Protein AF-A0A350X7J7-F1 (afdb_monomer)

Sequence (171 aa):
MPFSSSYYALLGLHPSASALDIRRAYRELSKQYHPDTTELPRAIATPKFQQLNEAYATLSNPERRLAYDTKIGYSRISVIQAPPHFNHPSQKGYTSSSAYLDPTDRPLSAGEIFALFILVLTFVGCLLLAVAVGLTRGDVGFEPLATNSASLQQQVYTKKNEKVSNFEFNR

Structure (mmCIF, N/CA/C/O backbone):
data_AF-A0A350X7J7-F1
#
_entry.id   AF-A0A350X7J7-F1
#
loop_
_atom_site.group_PDB
_atom_site.id
_atom_site.type_symbol
_atom_site.label_atom_id
_atom_site.label_alt_id
_atom_site.label_comp_id
_atom_site.label_asym_id
_atom_site.label_entity_id
_atom_site.label_seq_id
_atom_site.pdbx_PDB_ins_code
_atom_site.Cartn_x
_atom_site.Cartn_y
_atom_site.Cartn_z
_atom_site.occupancy
_atom_site.B_iso_or_equiv
_atom_site.auth_seq_id
_atom_site.auth_comp_id
_atom_site.auth_asym_id
_atom_site.auth_atom_id
_atom_site.pdbx_PDB_model_num
ATOM 1 N N . MET A 1 1 ? 1.488 -7.558 -27.319 1.00 46.38 1 MET A N 1
ATOM 2 C CA . MET A 1 1 ? 2.668 -7.370 -26.441 1.00 46.38 1 MET A CA 1
ATOM 3 C C . MET A 1 1 ? 2.452 -8.193 -25.177 1.00 46.38 1 MET A C 1
ATOM 5 O O . MET A 1 1 ? 1.350 -8.110 -24.640 1.00 46.38 1 MET A O 1
ATOM 9 N N . PRO A 1 2 ? 3.404 -9.037 -24.738 1.00 48.03 2 PRO A N 1
ATOM 10 C CA . PRO A 1 2 ? 3.140 -10.035 -23.708 1.00 48.03 2 PRO A CA 1
ATOM 11 C C . PRO A 1 2 ? 3.265 -9.403 -22.317 1.00 48.03 2 PRO A C 1
ATOM 13 O O . PRO A 1 2 ? 4.269 -9.547 -21.634 1.00 48.03 2 PRO A O 1
ATOM 16 N N . PHE A 1 3 ? 2.224 -8.691 -21.887 1.00 53.97 3 PHE A N 1
ATOM 17 C CA . PHE A 1 3 ? 2.078 -8.266 -20.489 1.00 53.97 3 PHE A CA 1
ATOM 18 C C . PHE A 1 3 ? 1.538 -9.381 -19.593 1.00 53.97 3 PHE A C 1
ATOM 20 O O . PHE A 1 3 ? 1.462 -9.187 -18.385 1.00 53.97 3 PHE A O 1
ATOM 27 N N . SER A 1 4 ? 1.191 -10.538 -20.165 1.00 55.94 4 SER A N 1
ATOM 28 C CA . SER A 1 4 ? 0.465 -11.644 -19.527 1.00 55.94 4 SER A CA 1
ATOM 29 C C . SER A 1 4 ? 1.101 -12.195 -18.248 1.00 55.94 4 SER A C 1
ATOM 31 O O . SER A 1 4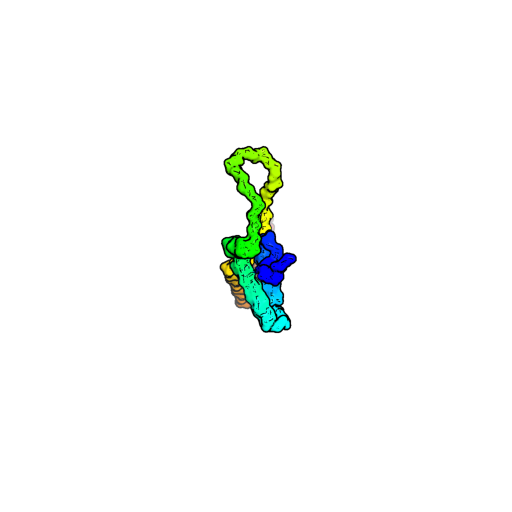 ? 0.415 -12.888 -17.507 1.00 55.94 4 SER A O 1
ATOM 33 N N . SER A 1 5 ? 2.366 -11.867 -17.959 1.00 65.38 5 SER A N 1
ATOM 34 C CA . SER A 1 5 ? 3.071 -12.309 -16.750 1.00 65.38 5 SER A CA 1
ATOM 35 C C . SER A 1 5 ? 3.722 -11.176 -15.939 1.00 65.38 5 SER A C 1
ATOM 37 O O . SER A 1 5 ? 4.580 -11.446 -15.103 1.00 65.38 5 SER A O 1
ATOM 39 N N . SER A 1 6 ? 3.360 -9.908 -16.177 1.00 83.12 6 SER A N 1
ATOM 40 C CA . SER A 1 6 ? 3.890 -8.780 -15.391 1.00 83.12 6 SER A CA 1
ATOM 41 C C . SER A 1 6 ? 3.075 -8.530 -14.115 1.00 83.12 6 SER A C 1
ATOM 43 O O . SER A 1 6 ? 1.856 -8.706 -14.109 1.00 83.12 6 SER A O 1
ATOM 45 N N . TYR A 1 7 ? 3.718 -8.021 -13.057 1.00 88.50 7 TYR A N 1
ATOM 46 C CA . TYR A 1 7 ? 3.028 -7.582 -11.833 1.00 88.50 7 TYR A CA 1
ATOM 47 C C . TYR A 1 7 ? 1.940 -6.532 -12.095 1.00 88.50 7 TYR A C 1
ATOM 49 O O . TYR A 1 7 ? 0.900 -6.541 -11.441 1.00 88.50 7 TYR A O 1
ATOM 57 N N . TYR A 1 8 ? 2.136 -5.677 -13.100 1.00 87.44 8 TYR A N 1
ATOM 58 C CA . TYR A 1 8 ? 1.129 -4.714 -13.539 1.00 87.44 8 TYR A CA 1
ATOM 59 C C . TYR A 1 8 ? -0.117 -5.401 -14.100 1.00 87.44 8 TYR A C 1
ATOM 61 O O . TYR A 1 8 ? -1.229 -5.052 -13.717 1.00 87.44 8 TYR A O 1
ATOM 69 N N . ALA A 1 9 ? 0.055 -6.430 -14.928 1.00 85.50 9 ALA A N 1
ATOM 70 C CA . ALA A 1 9 ? -1.064 -7.186 -15.480 1.00 85.50 9 ALA A CA 1
ATOM 71 C C . ALA A 1 9 ? -1.794 -8.030 -14.428 1.00 85.50 9 ALA A C 1
ATOM 73 O O . ALA A 1 9 ? -3.014 -8.144 -14.501 1.00 85.50 9 ALA A O 1
ATOM 74 N N . LEU A 1 10 ? -1.083 -8.562 -13.425 1.00 87.50 10 LEU A N 1
ATOM 75 C CA . LEU A 1 10 ? -1.705 -9.255 -12.288 1.00 87.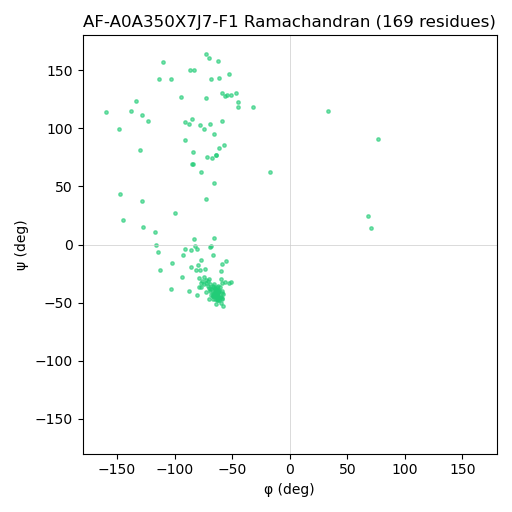50 10 LEU A CA 1
ATOM 76 C C . LEU A 1 10 ? -2.643 -8.338 -11.493 1.00 87.50 10 LEU A C 1
ATOM 78 O O . LEU A 1 10 ? -3.697 -8.778 -11.042 1.00 87.50 10 LEU A O 1
ATOM 82 N N . LEU A 1 11 ? -2.279 -7.060 -11.362 1.00 86.94 11 LEU A N 1
ATOM 83 C CA . LEU A 1 11 ? -3.110 -6.033 -10.729 1.00 86.94 11 LEU A CA 1
ATOM 84 C C . LEU A 1 11 ? -4.119 -5.387 -11.697 1.00 86.94 11 LEU A C 1
ATOM 86 O O . LEU A 1 11 ? -4.920 -4.562 -11.266 1.00 86.94 11 LEU A O 1
ATOM 90 N N . GLY A 1 12 ? -4.088 -5.727 -12.991 1.00 85.69 12 GLY A N 1
ATOM 91 C CA . GLY A 1 12 ? -4.932 -5.106 -14.018 1.00 85.69 12 GLY A CA 1
ATOM 92 C C . GLY A 1 12 ? -4.596 -3.636 -14.298 1.00 85.69 12 GLY A C 1
ATOM 93 O O . GLY A 1 12 ? -5.456 -2.876 -14.736 1.00 85.69 12 GLY A O 1
ATOM 94 N N . LEU A 1 13 ? -3.361 -3.216 -14.021 1.00 85.56 13 LEU A N 1
ATOM 95 C CA . LEU A 1 13 ? -2.903 -1.835 -14.133 1.00 85.56 13 LEU A CA 1
ATOM 96 C C . LEU A 1 13 ? -1.919 -1.647 -15.286 1.00 85.56 13 LEU A C 1
ATOM 98 O O . LEU A 1 13 ? -1.225 -2.569 -15.711 1.00 85.56 13 LEU A O 1
ATOM 102 N N . HIS A 1 14 ? -1.814 -0.409 -15.763 1.00 82.00 14 HIS A N 1
ATOM 103 C CA . HIS A 1 14 ? -0.770 -0.018 -16.705 1.00 82.00 14 HIS A CA 1
ATOM 104 C C . HIS A 1 14 ? 0.536 0.310 -15.949 1.00 82.00 14 HIS A C 1
ATOM 106 O O . HIS A 1 14 ? 0.468 0.839 -14.839 1.00 82.00 14 HIS A O 1
ATOM 112 N N . PRO A 1 15 ? 1.736 0.112 -16.529 1.00 79.25 15 PRO A N 1
ATOM 113 C CA . PRO A 1 15 ? 3.011 0.487 -15.895 1.00 79.25 15 PRO A CA 1
ATOM 114 C C . PRO A 1 15 ? 3.134 1.979 -15.546 1.00 79.25 15 PRO A C 1
ATOM 116 O O . PRO A 1 15 ? 3.964 2.377 -14.728 1.00 79.25 15 PRO A O 1
ATOM 119 N N . SER A 1 16 ? 2.281 2.825 -16.137 1.00 75.31 16 SER A N 1
ATOM 120 C CA . SER A 1 16 ? 2.159 4.240 -15.777 1.00 75.31 16 SER A CA 1
ATOM 121 C C . SER A 1 16 ? 1.282 4.535 -14.564 1.00 75.31 16 SER A C 1
ATOM 123 O O . SER A 1 16 ? 1.162 5.704 -14.210 1.00 75.31 16 SER A O 1
ATOM 125 N N . ALA A 1 17 ? 0.674 3.521 -13.949 1.00 78.69 17 ALA A N 1
ATOM 126 C CA . ALA A 1 17 ? -0.189 3.673 -12.787 1.00 78.69 17 ALA A CA 1
ATOM 127 C C . ALA A 1 17 ? 0.572 4.270 -11.595 1.00 78.69 17 ALA A C 1
ATOM 129 O O . ALA A 1 17 ? 1.757 3.976 -11.365 1.00 78.69 17 ALA A O 1
ATOM 130 N N . SER A 1 18 ? -0.114 5.116 -10.828 1.00 80.00 18 SER A N 1
ATOM 131 C CA . SER A 1 18 ? 0.444 5.714 -9.620 1.00 80.00 18 SER A CA 1
ATOM 132 C C . SER A 1 18 ? 0.554 4.675 -8.497 1.00 80.00 18 SER A C 1
ATOM 134 O O . SER A 1 18 ? -0.055 3.604 -8.542 1.00 80.00 18 SER A O 1
ATOM 136 N N . ALA A 1 19 ? 1.334 4.978 -7.457 1.00 80.81 19 ALA A N 1
ATOM 137 C CA . ALA A 1 19 ? 1.393 4.125 -6.266 1.00 80.81 19 ALA A CA 1
ATOM 138 C C . ALA A 1 19 ? 0.016 3.985 -5.580 1.00 80.81 19 ALA A C 1
ATOM 140 O O . ALA A 1 19 ? -0.284 2.940 -5.000 1.00 80.81 19 ALA A O 1
ATOM 141 N N . LEU A 1 20 ? -0.836 5.012 -5.694 1.00 77.56 20 LEU A N 1
ATOM 142 C CA . LEU A 1 20 ? -2.205 5.000 -5.178 1.00 77.56 20 LEU A CA 1
ATOM 143 C C . LEU A 1 20 ? -3.071 3.984 -5.929 1.00 77.56 20 LEU A C 1
ATOM 145 O O . LEU A 1 20 ? -3.761 3.183 -5.299 1.00 77.56 20 LEU A O 1
ATOM 149 N N . ASP A 1 21 ? -2.968 3.952 -7.257 1.00 82.62 21 ASP A N 1
ATOM 150 C CA . ASP A 1 21 ? -3.707 3.001 -8.094 1.00 82.62 21 ASP A CA 1
ATOM 151 C C . ASP A 1 21 ? -3.296 1.555 -7.792 1.00 82.62 21 ASP A C 1
ATOM 153 O O . ASP A 1 21 ? -4.153 0.684 -7.653 1.00 82.62 21 ASP A O 1
ATOM 157 N N . ILE A 1 22 ? -1.992 1.312 -7.601 1.00 86.50 22 ILE A N 1
ATOM 158 C CA . ILE A 1 22 ? -1.440 0.004 -7.204 1.00 86.50 22 ILE A CA 1
ATOM 159 C C . ILE A 1 22 ? -2.037 -0.459 -5.872 1.00 86.50 22 ILE A C 1
ATOM 161 O O . ILE A 1 22 ? -2.490 -1.599 -5.753 1.00 86.50 22 ILE A O 1
ATOM 165 N N . ARG A 1 23 ? -2.088 0.431 -4.875 1.00 85.75 23 ARG A N 1
ATOM 166 C CA . ARG A 1 23 ? -2.662 0.129 -3.559 1.00 85.75 23 ARG A CA 1
ATOM 167 C C . ARG A 1 23 ? -4.164 -0.134 -3.632 1.00 85.75 23 ARG A C 1
ATOM 169 O O . ARG A 1 23 ? -4.654 -1.055 -2.977 1.00 85.75 23 ARG A O 1
ATOM 176 N N . ARG A 1 24 ? -4.891 0.659 -4.420 1.00 85.69 24 ARG A N 1
ATOM 177 C CA . ARG A 1 24 ? -6.336 0.507 -4.617 1.00 85.69 24 ARG A CA 1
ATOM 178 C C . ARG A 1 24 ? -6.656 -0.825 -5.291 1.00 85.69 24 ARG A C 1
ATOM 180 O O . ARG A 1 24 ? -7.447 -1.589 -4.748 1.00 85.69 24 ARG A O 1
ATOM 187 N N . ALA A 1 25 ? -5.993 -1.135 -6.404 1.00 87.50 25 ALA A N 1
ATOM 188 C CA . ALA A 1 25 ? -6.187 -2.386 -7.132 1.00 87.50 25 ALA A CA 1
ATOM 189 C C . ALA A 1 25 ? -5.869 -3.610 -6.263 1.00 87.50 25 ALA A C 1
ATOM 191 O O . ALA A 1 25 ? -6.671 -4.538 -6.195 1.00 87.50 25 ALA A O 1
ATOM 192 N N . TYR A 1 26 ? -4.755 -3.583 -5.522 1.00 88.94 26 TYR A N 1
ATOM 193 C CA . TYR A 1 26 ? -4.399 -4.657 -4.594 1.00 88.94 26 TYR A CA 1
ATOM 194 C C . TYR A 1 26 ? -5.475 -4.882 -3.526 1.00 88.94 26 TYR A C 1
ATOM 196 O O . TYR A 1 26 ? -5.804 -6.027 -3.228 1.00 88.94 26 TYR A O 1
ATOM 204 N N . ARG A 1 27 ? -6.058 -3.812 -2.969 1.00 87.94 27 ARG A N 1
ATOM 205 C CA . ARG A 1 27 ? -7.094 -3.915 -1.932 1.00 87.94 27 ARG A CA 1
ATOM 206 C C . ARG A 1 27 ? -8.385 -4.534 -2.470 1.00 87.94 27 ARG A C 1
ATOM 208 O O . ARG A 1 27 ? -8.979 -5.367 -1.792 1.00 87.94 27 ARG A O 1
ATOM 215 N N . GLU A 1 28 ? -8.806 -4.144 -3.670 1.00 86.06 28 GLU A N 1
ATOM 216 C CA . GLU A 1 28 ? -10.003 -4.698 -4.315 1.00 86.06 28 GLU A CA 1
ATOM 217 C C . GLU A 1 28 ? -9.799 -6.164 -4.723 1.00 86.06 28 GLU A C 1
ATOM 219 O O . GLU A 1 28 ? -10.647 -7.009 -4.440 1.00 86.06 28 GLU A O 1
ATOM 224 N N . LEU A 1 29 ? -8.641 -6.498 -5.298 1.00 86.69 29 LEU A N 1
ATOM 225 C CA . LEU A 1 29 ? -8.309 -7.870 -5.690 1.00 86.69 29 LEU A CA 1
ATOM 226 C C . LEU A 1 29 ? -8.094 -8.775 -4.471 1.00 86.69 29 LEU A C 1
ATOM 228 O O . LEU A 1 29 ? -8.559 -9.910 -4.463 1.00 86.69 29 LEU A O 1
ATOM 232 N N . SER A 1 30 ? -7.472 -8.274 -3.403 1.00 85.75 30 SER A N 1
ATOM 233 C CA . SER A 1 30 ? -7.312 -9.023 -2.151 1.00 85.75 30 SER A CA 1
ATOM 234 C C . SER A 1 30 ? -8.655 -9.444 -1.570 1.00 85.75 30 SER A C 1
ATOM 236 O O . SER A 1 30 ? -8.795 -10.591 -1.174 1.00 85.75 30 SER A O 1
ATOM 238 N N . LYS A 1 31 ? -9.667 -8.565 -1.577 1.00 82.44 31 LYS A N 1
ATOM 239 C CA . LYS A 1 31 ? -11.023 -8.922 -1.125 1.00 82.44 31 LYS A CA 1
ATOM 240 C C . LYS A 1 31 ? -11.659 -10.016 -1.991 1.00 82.44 31 LYS A C 1
ATOM 242 O O . LYS A 1 31 ? -12.357 -10.872 -1.461 1.00 82.44 31 LYS A O 1
ATOM 247 N N . GLN A 1 32 ? -11.401 -9.996 -3.300 1.00 78.62 32 GLN A N 1
ATOM 248 C CA . GLN A 1 32 ? -11.942 -10.962 -4.266 1.00 78.62 32 GLN A CA 1
ATOM 249 C C . GLN A 1 32 ? -11.234 -12.322 -4.271 1.00 78.62 32 GLN A C 1
ATOM 251 O O . GLN A 1 32 ? -11.807 -13.289 -4.751 1.00 78.62 32 GLN A O 1
ATOM 256 N N . TYR A 1 33 ? -9.994 -12.413 -3.789 1.00 78.62 33 TYR A N 1
ATOM 257 C CA . TYR A 1 33 ? -9.225 -13.665 -3.781 1.00 78.62 33 TYR A CA 1
ATOM 258 C C . TYR A 1 33 ? -8.873 -14.145 -2.367 1.00 78.62 33 TYR A C 1
ATOM 260 O O . TYR A 1 33 ? -8.063 -15.059 -2.212 1.00 78.62 33 TYR A O 1
ATOM 268 N N . HIS A 1 34 ? -9.459 -13.548 -1.327 1.00 74.88 34 HIS A N 1
ATOM 269 C CA . HIS A 1 34 ? -9.192 -13.955 0.047 1.00 74.88 34 HIS A CA 1
ATOM 270 C C . HIS A 1 34 ? -9.855 -15.313 0.351 1.00 74.88 34 HIS A C 1
ATOM 272 O O . HIS A 1 34 ? -11.073 -15.448 0.198 1.00 74.88 34 HIS A O 1
ATOM 278 N N . PRO A 1 35 ? -9.094 -16.314 0.834 1.00 69.94 35 PRO A N 1
ATOM 279 C CA . PRO A 1 35 ? -9.556 -17.698 0.977 1.00 69.94 35 PRO A CA 1
ATOM 280 C C . PRO A 1 35 ? -10.670 -17.907 2.017 1.00 69.94 35 PRO A C 1
ATOM 282 O O . PRO A 1 35 ? -11.206 -19.011 2.076 1.00 69.94 35 PRO A O 1
ATOM 285 N N . ASP A 1 36 ? -10.999 -16.888 2.820 1.00 67.06 36 ASP A N 1
ATOM 286 C CA . ASP A 1 36 ? -12.094 -16.930 3.806 1.00 67.06 36 ASP A CA 1
ATOM 287 C C . ASP A 1 36 ? -13.380 -16.209 3.367 1.00 67.06 36 ASP A C 1
ATOM 289 O O . ASP A 1 36 ? -14.419 -16.424 3.980 1.00 67.06 36 ASP A O 1
ATOM 293 N N . THR A 1 37 ? -13.349 -15.351 2.339 1.00 61.28 37 THR A N 1
ATOM 294 C CA . THR A 1 37 ? -14.529 -14.546 1.936 1.00 61.28 37 THR A CA 1
ATOM 295 C C . THR A 1 37 ? -15.083 -14.884 0.560 1.00 61.28 37 THR A C 1
ATOM 297 O O . THR A 1 37 ? -16.135 -14.367 0.196 1.00 61.28 37 THR A O 1
ATOM 300 N N . THR A 1 38 ? -14.417 -15.742 -0.213 1.00 57.44 38 THR A N 1
ATOM 301 C CA . THR A 1 38 ? -14.898 -16.148 -1.541 1.00 57.44 38 THR A CA 1
ATOM 302 C C . THR A 1 38 ? -15.282 -17.613 -1.618 1.00 57.44 38 THR A C 1
ATOM 304 O O . THR A 1 38 ? -14.570 -18.469 -1.109 1.00 57.44 38 THR A O 1
ATOM 307 N N . GLU A 1 39 ? -16.350 -17.896 -2.368 1.00 59.56 39 GLU A N 1
ATOM 308 C CA . GLU A 1 39 ? -16.823 -19.246 -2.731 1.00 59.56 39 GLU A CA 1
ATOM 309 C C . GLU A 1 39 ? -15.885 -19.980 -3.712 1.00 59.56 39 GLU A C 1
ATOM 311 O O . GLU A 1 39 ? -16.129 -21.122 -4.100 1.00 59.56 39 GLU A O 1
ATOM 316 N N . LEU A 1 40 ? -14.801 -19.325 -4.142 1.00 64.12 40 LEU A N 1
ATOM 317 C CA . LEU A 1 40 ? -13.813 -19.901 -5.045 1.00 64.12 40 LEU A CA 1
ATOM 318 C C . LEU A 1 40 ? -13.032 -21.030 -4.351 1.00 64.12 40 LEU A C 1
ATOM 320 O O . LEU A 1 40 ? -12.660 -20.897 -3.183 1.00 64.12 40 LEU A O 1
ATOM 324 N N . PRO A 1 41 ? -12.693 -22.117 -5.071 1.00 73.00 41 PRO A N 1
ATOM 325 C CA . PRO A 1 41 ? -11.879 -23.189 -4.518 1.00 73.00 41 PRO A CA 1
ATOM 326 C C . PRO A 1 41 ? -10.571 -22.638 -3.949 1.00 73.00 41 PRO A C 1
ATOM 328 O O . PRO A 1 41 ? -9.821 -21.946 -4.646 1.00 73.00 41 PRO A O 1
ATOM 331 N N . ARG A 1 42 ? -10.259 -22.993 -2.697 1.00 72.31 42 ARG A N 1
ATOM 332 C CA . ARG A 1 42 ? -9.039 -22.550 -1.996 1.00 72.31 42 ARG A CA 1
ATOM 333 C C . ARG A 1 42 ? -7.768 -22.824 -2.818 1.00 72.31 42 ARG A C 1
ATOM 335 O O . ARG A 1 42 ? -6.854 -22.008 -2.833 1.00 72.31 42 ARG A O 1
ATOM 342 N N . ALA A 1 43 ? -7.769 -23.908 -3.598 1.00 76.06 43 ALA A N 1
ATOM 343 C CA . ALA A 1 43 ? -6.698 -24.280 -4.525 1.00 76.06 43 ALA A CA 1
ATOM 344 C C . ALA A 1 43 ? -6.403 -23.241 -5.630 1.00 76.06 43 ALA A C 1
ATOM 346 O O . ALA A 1 43 ? -5.299 -23.228 -6.161 1.00 76.06 43 ALA A O 1
ATOM 347 N N . ILE A 1 44 ? -7.358 -22.372 -5.974 1.00 75.44 44 ILE A N 1
ATOM 348 C CA . ILE A 1 44 ? -7.205 -21.309 -6.983 1.00 75.44 44 ILE A CA 1
ATOM 349 C C . ILE A 1 44 ? -7.013 -19.946 -6.305 1.00 75.44 44 ILE A C 1
ATOM 351 O O . ILE A 1 44 ? -6.200 -19.139 -6.758 1.00 75.44 44 ILE A O 1
ATOM 355 N N . ALA A 1 45 ? -7.725 -19.697 -5.202 1.00 76.62 45 ALA A N 1
ATOM 356 C CA . ALA A 1 45 ? -7.646 -18.441 -4.461 1.00 76.62 45 ALA A CA 1
ATOM 357 C C . ALA A 1 45 ? -6.258 -18.220 -3.833 1.00 76.62 45 ALA A C 1
ATOM 359 O O . ALA A 1 45 ? -5.664 -17.160 -4.013 1.00 76.62 45 ALA A O 1
ATOM 360 N N . THR A 1 46 ? -5.689 -19.237 -3.174 1.00 80.38 46 THR A N 1
ATOM 361 C CA . THR A 1 46 ? -4.372 -19.149 -2.522 1.00 80.38 46 THR A CA 1
ATOM 362 C C . THR A 1 46 ? -3.230 -18.759 -3.474 1.00 80.38 46 THR A C 1
ATOM 364 O O . THR A 1 46 ? -2.544 -17.781 -3.173 1.00 80.38 46 THR A O 1
ATOM 367 N N . PRO A 1 47 ? -3.006 -19.429 -4.626 1.00 84.81 47 PRO A N 1
ATOM 368 C CA . PRO A 1 47 ? -1.911 -19.053 -5.523 1.00 84.81 47 PRO A CA 1
ATOM 369 C C . PRO A 1 47 ? -2.116 -17.671 -6.157 1.00 84.81 47 PRO A C 1
ATOM 371 O O . PRO A 1 47 ? -1.158 -16.911 -6.284 1.00 84.81 47 PRO A O 1
ATOM 374 N N . LYS A 1 48 ? -3.358 -17.300 -6.501 1.00 84.31 48 LYS A N 1
ATOM 375 C CA . LYS A 1 48 ? -3.687 -15.958 -7.015 1.00 84.31 48 LYS A CA 1
ATOM 376 C C . LYS A 1 48 ? -3.407 -14.872 -5.978 1.00 84.31 48 LYS A C 1
ATOM 378 O O . LYS A 1 48 ? -2.798 -13.855 -6.299 1.00 84.31 48 LYS A O 1
ATOM 383 N N . PHE A 1 49 ? -3.814 -15.098 -4.733 1.00 85.56 49 PHE A N 1
ATOM 384 C CA . PHE A 1 49 ? -3.555 -14.182 -3.627 1.00 85.56 49 PHE A CA 1
ATOM 385 C C . PHE A 1 49 ? -2.053 -14.026 -3.359 1.00 85.56 49 PHE A C 1
ATOM 387 O O . PHE A 1 49 ? -1.563 -12.915 -3.162 1.00 85.56 49 PHE A O 1
ATOM 394 N N . GLN A 1 50 ? -1.297 -15.120 -3.436 1.00 87.75 50 GLN A N 1
ATOM 395 C CA . GLN A 1 50 ? 0.153 -15.083 -3.282 1.00 87.75 50 GLN A CA 1
ATOM 396 C C . GLN A 1 50 ? 0.834 -14.272 -4.396 1.00 87.75 50 GLN A C 1
ATOM 398 O O . GLN A 1 50 ? 1.669 -13.418 -4.103 1.00 87.75 50 GLN A O 1
ATOM 403 N N . GLN A 1 51 ? 0.404 -14.440 -5.649 1.00 89.25 51 GLN A N 1
ATOM 404 C CA . GLN A 1 51 ? 0.870 -13.623 -6.777 1.00 89.25 51 GLN A CA 1
ATOM 405 C C . GLN A 1 51 ? 0.542 -12.131 -6.600 1.00 89.25 51 GLN A C 1
ATOM 407 O O . GLN A 1 51 ? 1.370 -11.272 -6.911 1.00 89.25 51 GLN A O 1
ATOM 412 N N . LEU A 1 52 ? -0.643 -11.803 -6.071 1.00 89.69 52 LEU A N 1
ATOM 413 C CA . LEU A 1 52 ? -1.028 -10.421 -5.759 1.00 89.69 52 LEU A CA 1
ATOM 414 C C . LEU A 1 52 ? -0.140 -9.811 -4.669 1.00 89.69 52 LEU A C 1
ATOM 416 O O . LEU A 1 52 ? 0.277 -8.658 -4.802 1.00 89.69 52 LEU A O 1
ATOM 420 N N . ASN A 1 53 ? 0.191 -10.580 -3.629 1.00 89.69 53 ASN A N 1
ATOM 421 C CA . ASN A 1 53 ? 1.102 -10.147 -2.570 1.00 89.69 53 ASN A CA 1
ATOM 422 C C . ASN A 1 53 ? 2.509 -9.866 -3.098 1.00 89.69 53 ASN A C 1
ATOM 424 O O . ASN A 1 53 ? 3.094 -8.837 -2.763 1.00 89.69 53 ASN A O 1
ATOM 428 N N . GLU A 1 54 ? 3.053 -10.747 -3.937 1.00 90.06 54 GLU A N 1
ATOM 429 C CA . GLU A 1 54 ? 4.381 -10.566 -4.535 1.00 90.06 54 GLU A CA 1
ATOM 430 C C . GLU A 1 54 ? 4.438 -9.338 -5.452 1.00 90.06 54 GLU A C 1
ATOM 432 O O . GLU A 1 54 ? 5.384 -8.537 -5.378 1.00 90.06 54 GLU A O 1
ATO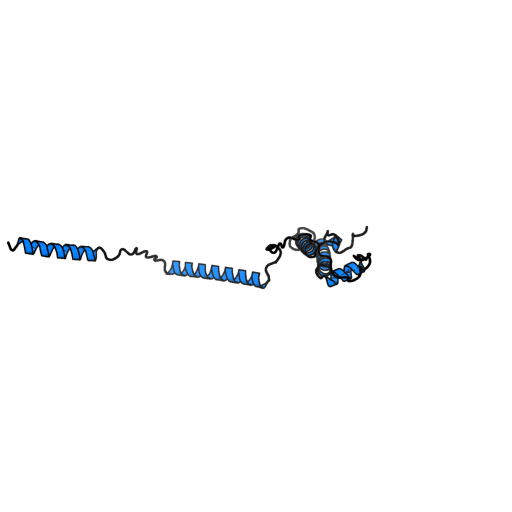M 437 N N . ALA A 1 55 ? 3.394 -9.151 -6.266 1.00 90.75 55 ALA A N 1
ATOM 438 C CA . ALA A 1 55 ? 3.238 -7.983 -7.122 1.00 90.75 55 ALA A CA 1
ATOM 439 C C . ALA A 1 55 ? 3.193 -6.695 -6.292 1.00 90.75 55 ALA A C 1
ATOM 441 O O . ALA A 1 55 ? 3.964 -5.765 -6.541 1.00 90.75 55 ALA A O 1
ATOM 442 N N . TYR A 1 56 ? 2.342 -6.650 -5.264 1.00 90.62 56 TYR A N 1
ATOM 443 C CA . TYR A 1 56 ? 2.223 -5.489 -4.390 1.00 90.62 56 TYR A CA 1
ATOM 444 C C . TYR A 1 56 ? 3.527 -5.203 -3.642 1.00 90.62 56 TYR A C 1
ATOM 446 O O . TYR A 1 56 ? 3.993 -4.071 -3.676 1.00 90.62 56 TYR A O 1
ATOM 454 N N . ALA A 1 57 ? 4.179 -6.210 -3.057 1.00 89.12 57 ALA A N 1
ATOM 455 C CA . ALA A 1 57 ? 5.431 -6.029 -2.322 1.00 89.12 57 ALA A CA 1
ATOM 456 C C . ALA A 1 57 ? 6.549 -5.422 -3.187 1.00 89.12 57 ALA A C 1
ATOM 458 O O . ALA A 1 57 ? 7.401 -4.682 -2.685 1.00 89.12 57 ALA A O 1
ATOM 459 N N . THR A 1 58 ? 6.562 -5.740 -4.483 1.00 88.50 58 THR A N 1
ATOM 460 C CA . THR A 1 58 ? 7.542 -5.195 -5.428 1.00 88.50 58 THR A CA 1
ATOM 461 C C . THR A 1 58 ? 7.160 -3.795 -5.903 1.00 88.50 58 THR A C 1
ATOM 463 O O . THR A 1 58 ? 8.020 -2.922 -5.963 1.00 88.50 58 THR A O 1
ATOM 466 N N . LEU A 1 59 ? 5.885 -3.562 -6.220 1.00 87.25 59 LEU A N 1
ATOM 467 C CA . LEU A 1 59 ? 5.421 -2.307 -6.815 1.00 87.25 59 LEU A CA 1
ATOM 468 C C . LEU A 1 59 ? 5.093 -1.208 -5.792 1.00 87.25 59 LEU A C 1
ATOM 470 O O . LEU A 1 59 ? 5.042 -0.034 -6.164 1.00 87.25 59 LEU A O 1
ATOM 474 N N . SER A 1 60 ? 4.869 -1.560 -4.522 1.00 85.06 60 SER A N 1
ATOM 475 C CA . SER A 1 60 ? 4.544 -0.609 -3.452 1.00 85.06 60 SER A CA 1
ATOM 476 C C . SER A 1 60 ? 5.743 0.234 -3.029 1.00 85.06 60 SER A C 1
ATOM 478 O O . SER A 1 60 ? 5.567 1.367 -2.588 1.00 85.06 60 SER A O 1
ATOM 480 N N . ASN A 1 61 ? 6.958 -0.313 -3.134 1.00 84.19 61 ASN A N 1
ATOM 481 C CA . ASN A 1 61 ? 8.185 0.398 -2.803 1.00 84.19 61 ASN A CA 1
ATOM 482 C C . ASN A 1 61 ? 8.780 1.022 -4.082 1.00 84.19 61 ASN A C 1
ATOM 484 O O . ASN A 1 61 ? 9.003 0.298 -5.055 1.00 84.19 61 ASN A O 1
ATOM 488 N N . PRO A 1 62 ? 9.066 2.336 -4.096 1.00 80.81 62 PRO A N 1
ATOM 489 C CA . PRO A 1 62 ? 9.545 3.029 -5.291 1.00 80.81 62 PRO A CA 1
ATOM 490 C C . PRO A 1 62 ? 10.896 2.505 -5.799 1.00 80.81 62 PRO A C 1
ATOM 492 O O . PRO A 1 62 ? 11.093 2.415 -7.007 1.00 80.81 62 PRO A O 1
ATOM 495 N N . GLU A 1 63 ? 11.801 2.106 -4.905 1.00 82.81 63 GLU A N 1
ATOM 496 C CA . GLU A 1 63 ? 13.118 1.567 -5.257 1.00 82.81 63 GLU A CA 1
ATOM 497 C C . GLU A 1 63 ? 12.992 0.177 -5.894 1.00 82.81 63 GLU A C 1
ATOM 499 O O . GLU A 1 63 ? 13.537 -0.087 -6.968 1.00 82.81 63 GLU A O 1
ATOM 504 N N . ARG A 1 64 ? 12.187 -0.700 -5.280 1.00 85.38 64 ARG A N 1
ATOM 505 C CA . ARG A 1 64 ? 11.908 -2.041 -5.818 1.00 85.38 64 ARG A CA 1
ATOM 506 C C . ARG A 1 64 ? 11.160 -1.981 -7.144 1.00 85.38 64 ARG A C 1
ATOM 508 O O . ARG A 1 64 ? 11.461 -2.770 -8.040 1.00 85.38 64 ARG A O 1
ATOM 515 N N . ARG A 1 65 ? 10.226 -1.038 -7.277 1.00 86.00 65 ARG A N 1
ATOM 516 C CA . ARG A 1 65 ? 9.503 -0.767 -8.519 1.00 86.00 65 ARG A CA 1
ATOM 517 C C . ARG A 1 65 ? 10.463 -0.331 -9.615 1.00 86.00 65 ARG A C 1
ATOM 519 O O . ARG A 1 65 ? 10.417 -0.898 -10.693 1.00 86.00 65 ARG A O 1
ATOM 526 N N . LEU A 1 66 ? 11.367 0.604 -9.334 1.00 83.12 66 LEU A N 1
ATOM 527 C CA . LEU A 1 66 ? 12.343 1.078 -10.315 1.00 83.12 66 LEU A CA 1
ATOM 528 C C . LEU A 1 66 ? 13.288 -0.047 -10.759 1.00 83.12 66 LEU A C 1
ATOM 530 O O . LEU A 1 66 ? 13.535 -0.217 -11.954 1.00 83.12 66 LEU A O 1
ATOM 534 N N . ALA A 1 67 ? 13.764 -0.866 -9.819 1.00 83.69 67 ALA A N 1
ATOM 535 C CA . ALA A 1 67 ? 14.571 -2.043 -10.131 1.00 83.69 67 ALA A CA 1
ATOM 536 C C . ALA A 1 67 ? 13.799 -3.065 -10.985 1.00 83.69 67 ALA A C 1
ATOM 538 O O . ALA A 1 67 ? 14.358 -3.649 -11.915 1.00 83.69 67 ALA A O 1
ATOM 539 N N . TYR A 1 68 ? 12.514 -3.274 -10.694 1.00 85.06 68 TYR A N 1
ATOM 540 C CA . TYR A 1 68 ? 11.636 -4.138 -11.479 1.00 85.06 68 TYR A CA 1
ATOM 541 C C . TYR A 1 68 ? 11.387 -3.576 -12.885 1.00 85.06 68 TYR A C 1
ATOM 543 O O . TYR A 1 68 ? 11.581 -4.301 -13.857 1.00 85.06 68 TYR A O 1
ATOM 551 N N . ASP A 1 69 ? 11.068 -2.287 -13.002 1.00 83.62 69 ASP A N 1
ATOM 552 C CA . ASP A 1 69 ? 10.848 -1.575 -14.266 1.00 83.62 69 ASP A CA 1
ATOM 553 C C . ASP A 1 69 ? 12.095 -1.638 -15.161 1.00 83.62 69 ASP A C 1
ATOM 555 O O . ASP A 1 69 ? 12.001 -1.907 -16.359 1.00 83.62 69 ASP A O 1
ATOM 559 N N . THR A 1 70 ? 13.281 -1.512 -14.559 1.00 79.75 70 THR A N 1
ATOM 560 C CA . THR A 1 70 ? 14.570 -1.673 -15.247 1.00 79.75 70 THR A CA 1
ATOM 561 C C . THR A 1 70 ? 14.774 -3.112 -15.736 1.00 79.75 70 THR A C 1
ATOM 563 O O . THR A 1 70 ? 15.190 -3.322 -16.874 1.00 79.75 70 THR A O 1
ATOM 566 N N . LYS A 1 71 ? 14.440 -4.119 -14.912 1.00 79.62 71 LYS A N 1
ATOM 567 C CA . LYS A 1 71 ? 14.555 -5.547 -15.269 1.00 79.62 71 LYS A CA 1
ATOM 568 C C . LYS A 1 71 ? 13.627 -5.963 -16.406 1.00 79.62 71 LYS A C 1
ATOM 570 O O . LYS A 1 71 ? 14.023 -6.775 -17.234 1.00 79.62 71 LYS A O 1
ATOM 575 N N . ILE A 1 72 ? 12.408 -5.429 -16.453 1.00 78.31 72 ILE A N 1
ATOM 576 C CA . ILE A 1 72 ? 11.435 -5.744 -17.512 1.00 78.31 72 ILE A CA 1
ATOM 577 C C . ILE A 1 72 ? 11.655 -4.916 -18.789 1.00 78.31 72 ILE A C 1
ATOM 579 O O . ILE A 1 72 ? 10.846 -4.989 -19.710 1.00 78.31 72 ILE A O 1
ATOM 583 N N . GLY A 1 73 ? 12.722 -4.109 -18.850 1.00 66.81 73 GLY A N 1
ATOM 584 C CA . GLY A 1 73 ? 13.015 -3.252 -19.998 1.00 66.81 73 GLY A CA 1
ATOM 585 C C . GLY A 1 73 ? 12.057 -2.066 -20.147 1.00 66.81 73 GLY A C 1
ATOM 586 O O . GLY A 1 73 ? 12.066 -1.410 -21.187 1.00 66.81 73 GLY A O 1
ATOM 587 N N . TYR A 1 74 ? 11.263 -1.743 -19.117 1.00 59.62 74 TYR A N 1
ATOM 588 C CA . TYR A 1 74 ? 10.501 -0.494 -19.029 1.00 59.62 74 TYR A CA 1
ATOM 589 C C . TYR A 1 74 ? 11.441 0.649 -18.636 1.00 59.62 74 TYR A C 1
ATOM 591 O O . TYR A 1 74 ? 11.310 1.299 -17.599 1.00 59.62 74 TYR A O 1
ATOM 599 N N . SER A 1 75 ? 12.414 0.926 -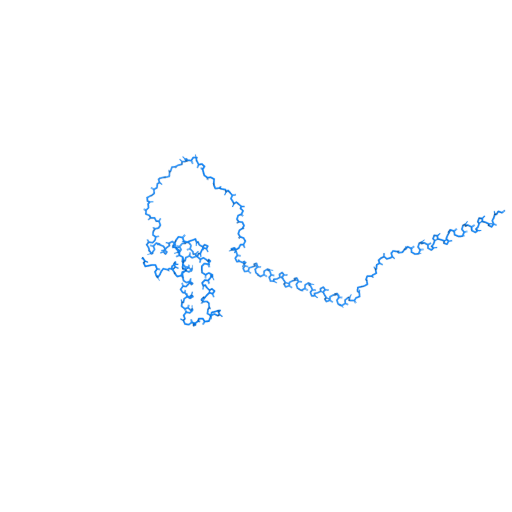19.500 1.00 50.38 75 SER A N 1
ATOM 600 C CA . SER A 1 75 ? 13.174 2.159 -19.398 1.00 50.38 75 SER A CA 1
ATOM 601 C C . SER A 1 75 ? 12.233 3.304 -19.771 1.00 50.38 75 SER A C 1
ATOM 603 O O . SER A 1 75 ? 11.931 3.538 -20.937 1.00 50.38 75 SER A O 1
ATOM 605 N N . ARG A 1 76 ? 11.759 4.052 -18.771 1.00 51.47 76 ARG A N 1
ATOM 606 C CA . ARG A 1 76 ? 11.100 5.358 -18.967 1.00 51.47 76 ARG A CA 1
ATOM 607 C C . ARG A 1 76 ? 12.063 6.419 -19.521 1.00 51.47 76 ARG A C 1
ATOM 609 O O . ARG A 1 76 ? 11.679 7.577 -19.615 1.00 51.47 76 ARG A O 1
ATOM 616 N N . ILE A 1 77 ? 13.298 6.049 -19.855 1.00 52.72 77 ILE A N 1
ATOM 617 C CA . ILE A 1 77 ? 14.346 6.924 -20.364 1.00 52.72 77 ILE A CA 1
ATOM 618 C C . ILE A 1 77 ? 14.810 6.381 -21.720 1.00 52.72 77 ILE A C 1
ATOM 620 O O . ILE A 1 77 ? 15.493 5.367 -21.840 1.00 52.72 77 ILE A O 1
ATOM 624 N N . SER A 1 78 ? 14.405 7.075 -22.776 1.00 45.44 78 SER A N 1
ATOM 625 C CA . SER A 1 78 ? 15.082 7.057 -24.073 1.00 45.44 78 SER A CA 1
ATOM 626 C C . SER A 1 78 ? 14.938 8.416 -24.753 1.00 45.44 78 SER A C 1
ATOM 628 O O . SER A 1 78 ? 14.656 8.462 -25.938 1.00 45.44 78 SER A O 1
ATOM 630 N N . VAL A 1 79 ? 15.103 9.528 -24.021 1.00 46.75 79 VAL A N 1
ATOM 631 C CA . VAL A 1 79 ? 15.434 10.827 -24.635 1.00 46.75 79 VAL A CA 1
ATOM 632 C C . VAL A 1 79 ? 16.303 11.646 -23.670 1.00 46.75 79 VAL A C 1
ATOM 634 O O . VAL A 1 79 ? 15.821 12.194 -22.687 1.00 46.75 79 VAL A O 1
ATOM 637 N N . ILE A 1 80 ? 17.608 11.612 -23.938 1.00 52.47 80 ILE A N 1
ATOM 638 C CA . ILE A 1 80 ? 18.589 12.711 -23.939 1.00 52.47 80 ILE A CA 1
ATOM 639 C C . ILE A 1 80 ? 18.375 13.846 -22.915 1.00 52.47 80 ILE A C 1
ATOM 641 O O . ILE A 1 80 ? 17.459 14.658 -22.996 1.00 52.47 80 ILE A O 1
ATOM 645 N N . GLN A 1 81 ? 19.341 13.927 -22.006 1.00 49.38 81 GLN A N 1
ATOM 646 C CA . GLN A 1 81 ? 19.640 15.007 -21.070 1.00 49.38 81 GLN A CA 1
ATOM 647 C C . GLN A 1 81 ? 19.745 16.379 -21.775 1.00 49.38 81 GLN A C 1
ATOM 649 O O . GLN A 1 81 ? 20.510 16.522 -22.726 1.00 49.38 81 GLN A O 1
ATOM 654 N N . ALA A 1 82 ? 19.031 17.399 -21.286 1.00 52.34 82 ALA A N 1
ATOM 655 C CA . ALA A 1 82 ? 19.280 18.804 -21.635 1.00 52.34 82 ALA A CA 1
ATOM 656 C C . ALA A 1 82 ? 20.025 19.502 -20.473 1.00 52.34 82 ALA A C 1
ATOM 658 O O . ALA A 1 82 ? 19.773 19.166 -19.312 1.00 52.34 82 ALA A O 1
ATOM 659 N N . PRO A 1 83 ? 20.975 20.414 -20.761 1.00 52.53 83 PRO A N 1
ATOM 660 C CA . PRO A 1 83 ? 21.951 20.924 -19.793 1.00 52.53 83 PRO A CA 1
ATOM 661 C C . PRO A 1 83 ? 21.311 21.826 -18.722 1.00 52.53 83 PRO A C 1
ATOM 663 O O . PRO A 1 83 ? 20.225 22.368 -18.940 1.00 52.53 83 PRO A O 1
ATOM 666 N N . PRO A 1 84 ? 21.977 22.035 -17.569 1.00 58.50 84 PRO A N 1
ATOM 667 C CA . PRO A 1 84 ? 21.457 22.891 -16.519 1.00 58.50 84 PRO A CA 1
ATOM 668 C C . PRO A 1 84 ? 21.706 24.347 -16.918 1.00 58.50 84 PRO A C 1
ATOM 670 O O . PRO A 1 84 ? 22.827 24.836 -16.814 1.00 58.50 84 PRO A O 1
ATOM 673 N N . HIS A 1 85 ? 20.676 25.054 -17.380 1.00 47.88 85 HIS A N 1
ATOM 674 C CA . HIS A 1 85 ? 20.741 26.510 -17.457 1.00 47.88 85 HIS A CA 1
ATOM 675 C C . HIS A 1 85 ? 19.478 27.157 -16.890 1.00 47.88 85 HIS A C 1
ATOM 677 O O . HIS A 1 85 ? 18.349 26.858 -17.270 1.00 47.88 85 HIS A O 1
ATOM 683 N N . PHE A 1 86 ? 19.737 28.022 -15.915 1.00 58.38 86 PHE A N 1
ATOM 684 C CA . PHE A 1 86 ? 18.808 28.838 -15.153 1.00 58.38 86 PHE A CA 1
ATOM 685 C C . PHE A 1 86 ? 18.042 29.841 -16.038 1.00 58.38 86 PHE A C 1
ATOM 687 O O . PHE A 1 86 ? 18.547 30.275 -17.070 1.00 58.38 86 PHE A O 1
ATOM 694 N N . ASN A 1 87 ? 16.881 30.279 -15.530 1.00 55.69 87 ASN A N 1
ATOM 695 C CA . ASN A 1 87 ? 16.021 31.385 -15.986 1.00 55.69 87 ASN A CA 1
ATOM 696 C C . ASN A 1 87 ? 15.137 31.168 -17.219 1.00 55.69 87 ASN A C 1
ATOM 698 O O . ASN A 1 87 ? 15.491 31.605 -18.307 1.00 55.69 87 ASN A O 1
ATOM 702 N N . HIS A 1 88 ? 13.902 30.696 -17.001 1.00 50.34 88 HIS A N 1
ATOM 703 C CA . HIS A 1 88 ? 12.728 31.088 -17.798 1.00 50.34 88 HIS A CA 1
ATOM 704 C C . HIS A 1 88 ? 11.598 31.549 -16.851 1.00 50.34 88 HIS A C 1
ATOM 706 O O . HIS A 1 88 ? 11.047 30.719 -16.124 1.00 50.34 88 HIS A O 1
ATOM 712 N N . PRO A 1 89 ? 11.225 32.843 -16.828 1.00 55.31 89 PRO A N 1
ATOM 713 C CA . PRO A 1 89 ? 10.001 33.297 -16.190 1.00 55.31 89 PRO A CA 1
ATOM 714 C C . PRO A 1 89 ? 8.865 33.195 -17.211 1.00 55.31 89 PRO A C 1
ATOM 716 O O . PRO A 1 89 ? 8.752 34.025 -18.107 1.00 55.31 89 PRO A O 1
ATOM 719 N N . SER A 1 90 ? 8.005 32.186 -17.093 1.00 44.41 90 SER A N 1
ATOM 720 C CA . SER A 1 90 ? 6.746 32.181 -17.845 1.00 44.41 90 SER A CA 1
ATOM 721 C C . SER A 1 90 ? 5.722 31.245 -17.218 1.00 44.41 90 SER A C 1
ATOM 723 O O . SER A 1 90 ? 5.875 30.028 -17.160 1.00 44.41 90 SER A O 1
ATOM 725 N N . GLN A 1 91 ? 4.678 31.902 -16.730 1.00 52.16 91 GLN A N 1
ATOM 726 C CA . GLN A 1 91 ? 3.471 31.410 -16.098 1.00 52.16 91 GLN A CA 1
ATOM 727 C C . GLN A 1 91 ? 2.805 30.250 -16.854 1.00 52.16 91 GLN A C 1
ATOM 729 O O . GLN A 1 91 ? 2.460 30.380 -18.025 1.00 52.16 91 GLN A O 1
ATOM 734 N N . LYS A 1 92 ? 2.481 29.178 -16.128 1.00 42.12 92 LYS A N 1
ATOM 735 C CA . LYS A 1 92 ? 1.217 28.446 -16.286 1.00 42.12 92 LYS A CA 1
ATOM 736 C C . LYS A 1 92 ? 0.715 28.111 -14.890 1.00 42.12 92 LYS A C 1
ATOM 738 O O . LYS A 1 92 ? 1.391 27.421 -14.134 1.00 42.12 92 LYS A O 1
ATOM 743 N N . GLY A 1 93 ? -0.431 28.692 -14.541 1.00 44.44 93 GLY A N 1
ATOM 744 C CA . GLY A 1 93 ? -1.050 28.565 -13.233 1.00 44.44 93 GLY A CA 1
ATOM 745 C C . GLY A 1 93 ? -1.342 27.111 -12.896 1.00 44.44 93 GLY A C 1
ATOM 746 O O . GLY A 1 93 ? -2.296 26.532 -13.402 1.00 44.44 93 GLY A O 1
ATOM 747 N N . TYR A 1 94 ? -0.543 26.549 -11.998 1.00 43.78 94 TYR A N 1
ATOM 748 C CA . TYR A 1 94 ? -1.047 25.540 -11.091 1.00 43.78 94 TYR A CA 1
ATOM 749 C C . TYR A 1 94 ? -1.660 26.304 -9.939 1.00 43.78 94 TYR A C 1
ATOM 751 O O . TYR A 1 94 ? -0.969 26.948 -9.152 1.00 43.78 94 TYR A O 1
ATOM 759 N N . THR A 1 95 ? -2.985 26.282 -9.903 1.00 44.59 95 THR A N 1
ATOM 760 C CA . THR A 1 95 ? -3.744 26.624 -8.714 1.00 44.59 95 THR A CA 1
ATOM 761 C C . THR A 1 95 ? -3.079 25.914 -7.545 1.00 44.59 95 THR A C 1
ATOM 763 O O . THR A 1 95 ? -2.993 24.682 -7.539 1.00 44.59 95 THR A O 1
ATOM 766 N N . SER A 1 96 ? -2.588 26.679 -6.579 1.00 47.53 96 SER A N 1
ATOM 767 C CA . SER A 1 96 ? -2.315 26.184 -5.241 1.00 47.53 96 SER A CA 1
ATOM 768 C C . SER A 1 96 ? -3.621 25.611 -4.693 1.00 47.53 96 SER A C 1
ATOM 770 O O . SER A 1 96 ? -4.393 26.304 -4.042 1.00 47.53 96 SER A O 1
ATOM 772 N N . SER A 1 97 ? -3.900 24.346 -5.005 1.00 42.97 97 SER A N 1
ATOM 773 C CA . SER A 1 97 ? -4.925 23.558 -4.338 1.00 42.97 97 SER A CA 1
ATOM 774 C C . SER A 1 97 ? -4.276 22.975 -3.089 1.00 42.97 97 SER A C 1
ATOM 776 O O . SER A 1 97 ? -4.007 21.783 -2.975 1.00 42.97 97 SER A O 1
ATOM 778 N N . SER A 1 98 ? -3.989 23.860 -2.137 1.00 58.31 98 SER A N 1
ATOM 779 C CA . SER A 1 98 ? -3.686 23.535 -0.743 1.00 58.31 98 SER A CA 1
ATOM 780 C C . SER A 1 98 ? -4.954 23.089 0.003 1.00 58.31 98 SER A C 1
ATOM 782 O O . SER A 1 98 ? -5.175 23.467 1.148 1.00 58.31 98 SER A O 1
ATOM 784 N N . ALA A 1 99 ? -5.823 22.323 -0.659 1.00 48.47 99 ALA A N 1
ATOM 785 C CA . ALA A 1 99 ? -7.124 21.913 -0.144 1.00 48.47 99 ALA A CA 1
ATOM 786 C C . ALA A 1 99 ? -7.523 20.499 -0.592 1.00 48.47 99 ALA A C 1
ATOM 788 O O . ALA A 1 99 ? -8.698 20.152 -0.543 1.00 48.47 99 ALA A O 1
ATOM 789 N N . TYR A 1 100 ? -6.566 19.652 -0.985 1.00 37.78 100 TYR A N 1
ATOM 790 C CA . TYR A 1 100 ? -6.812 18.211 -1.036 1.00 37.78 100 TYR A CA 1
ATOM 791 C C . TYR A 1 100 ? -6.583 17.616 0.361 1.00 37.78 100 TYR A C 1
ATOM 793 O O . TYR A 1 100 ? -5.624 16.897 0.629 1.00 37.78 100 TYR A O 1
ATOM 801 N N . LEU A 1 101 ? -7.490 17.954 1.281 1.00 51.59 101 LEU A N 1
ATOM 802 C CA . LEU A 1 101 ? -7.872 16.995 2.305 1.00 51.59 101 LEU A CA 1
ATOM 803 C C . LEU A 1 101 ? -8.578 15.877 1.540 1.00 51.59 101 LEU A C 1
ATOM 805 O O . LEU A 1 101 ? -9.757 16.002 1.225 1.00 51.59 101 LEU A O 1
ATOM 809 N N . ASP A 1 102 ? -7.842 14.828 1.184 1.00 46.16 102 ASP A N 1
ATOM 810 C CA . ASP A 1 102 ? -8.450 13.549 0.834 1.00 46.16 102 ASP A CA 1
ATOM 811 C C . ASP A 1 102 ? -8.535 12.718 2.121 1.00 46.16 102 ASP A C 1
ATOM 813 O O . ASP A 1 102 ? -7.575 12.031 2.486 1.00 46.16 102 ASP A O 1
ATOM 817 N N . PRO A 1 103 ? -9.639 12.810 2.887 1.00 55.31 103 PRO A N 1
ATOM 818 C CA . PRO A 1 103 ? -9.825 11.995 4.082 1.00 55.31 103 PRO A CA 1
ATOM 819 C C . PRO A 1 103 ? -10.015 10.507 3.750 1.00 55.31 103 PRO A C 1
ATOM 821 O O . PRO A 1 103 ? -10.151 9.702 4.668 1.00 55.31 103 PRO A O 1
ATOM 824 N N . THR A 1 104 ? -10.020 10.118 2.472 1.00 54.00 104 THR A N 1
ATOM 825 C CA . THR A 1 104 ? -10.438 8.781 2.035 1.00 54.00 104 THR A CA 1
ATOM 826 C C . THR A 1 104 ? -9.293 7.766 1.927 1.00 54.00 104 THR A C 1
ATOM 828 O O . THR A 1 104 ? -9.562 6.572 1.794 1.00 54.00 104 THR A O 1
ATOM 831 N N . ASP A 1 105 ? -8.027 8.193 2.043 1.00 53.62 105 ASP A N 1
ATOM 832 C CA . ASP A 1 105 ? -6.867 7.334 1.735 1.00 53.62 105 ASP A CA 1
ATOM 833 C C . ASP A 1 105 ? -5.925 7.011 2.911 1.00 53.62 105 ASP A C 1
ATOM 835 O O . ASP A 1 105 ? -4.991 6.215 2.738 1.00 53.62 105 ASP A O 1
ATOM 839 N N . ARG A 1 106 ? -6.174 7.518 4.132 1.00 56.88 106 ARG A N 1
ATOM 840 C CA . ARG A 1 106 ? -5.479 6.998 5.326 1.00 56.88 106 ARG A CA 1
ATOM 841 C C . ARG A 1 106 ? -6.312 5.868 5.941 1.00 56.88 106 ARG A C 1
ATOM 843 O O . ARG A 1 106 ? -7.340 6.152 6.554 1.00 56.88 106 ARG A O 1
ATOM 850 N N . PRO A 1 107 ? -5.940 4.578 5.798 1.00 54.91 107 PRO A N 1
ATOM 851 C CA . PRO A 1 107 ? -6.491 3.592 6.716 1.00 54.91 107 PRO A CA 1
ATOM 852 C C . PRO A 1 107 ? -6.086 4.034 8.119 1.00 54.91 107 PRO A C 1
ATOM 854 O O . PRO A 1 107 ? -4.918 4.375 8.325 1.00 54.91 107 PRO A O 1
ATOM 857 N N . LEU A 1 108 ? -7.060 4.083 9.031 1.00 57.78 108 LEU A N 1
ATOM 858 C CA . LEU A 1 108 ? -6.839 4.458 10.423 1.00 57.78 108 LEU A CA 1
ATOM 859 C C . LEU A 1 108 ? -5.587 3.731 10.923 1.00 57.78 108 LEU A C 1
ATOM 861 O O . LEU A 1 108 ? -5.483 2.507 10.808 1.00 57.78 108 LEU A O 1
ATOM 865 N N . SER A 1 109 ? -4.605 4.495 11.398 1.00 68.94 109 SER A N 1
ATOM 866 C CA . SER A 1 109 ? -3.393 3.935 11.988 1.00 68.94 109 SER A CA 1
ATOM 867 C C . SER A 1 109 ? -3.800 2.944 13.079 1.00 68.94 109 SER A C 1
ATOM 869 O O . SER A 1 109 ? -4.805 3.159 13.756 1.00 68.94 109 SER A O 1
ATOM 871 N N . ALA A 1 110 ? -3.036 1.870 13.293 1.00 67.62 110 ALA A N 1
ATOM 872 C CA . ALA A 1 110 ? -3.347 0.893 14.342 1.00 67.62 110 ALA A CA 1
ATOM 873 C C . ALA A 1 110 ? -3.586 1.571 15.711 1.00 67.62 110 ALA A C 1
ATOM 875 O O . ALA A 1 110 ? -4.450 1.144 16.474 1.00 67.62 110 ALA A O 1
ATOM 876 N N . GLY A 1 111 ? -2.894 2.690 15.969 1.00 79.19 111 GLY A N 1
ATOM 877 C CA . GLY A 1 111 ? -3.120 3.541 17.138 1.00 79.19 111 GLY A CA 1
ATOM 878 C C . GLY A 1 111 ? -4.426 4.347 17.112 1.00 79.19 111 GLY A C 1
ATOM 879 O O . GLY A 1 111 ? -5.048 4.499 18.155 1.00 79.19 111 GLY A O 1
ATOM 880 N N . GLU A 1 112 ? -4.888 4.824 15.953 1.00 79.38 112 GLU A N 1
ATOM 881 C CA . GLU A 1 112 ? -6.187 5.508 15.815 1.00 79.38 112 GLU A CA 1
ATOM 882 C C . GLU A 1 112 ? -7.349 4.525 16.005 1.00 79.38 112 GLU A C 1
ATOM 884 O O . GLU A 1 112 ? -8.319 4.844 16.682 1.00 79.38 112 GLU A O 1
ATOM 889 N N . ILE A 1 113 ? -7.234 3.307 15.470 1.00 78.69 113 ILE A N 1
ATOM 890 C CA . ILE A 1 113 ? -8.234 2.245 15.662 1.00 78.69 113 ILE A CA 1
ATOM 891 C C . ILE A 1 113 ? -8.321 1.869 17.143 1.00 78.69 113 ILE A C 1
ATOM 893 O O . ILE A 1 113 ? -9.414 1.796 17.705 1.00 78.69 113 ILE A O 1
ATOM 897 N N . PHE A 1 114 ? -7.167 1.678 17.787 1.00 84.31 114 PHE A N 1
ATOM 898 C CA . PHE A 1 114 ? -7.095 1.413 19.220 1.00 84.31 114 PHE A CA 1
ATOM 899 C C . PHE A 1 114 ? -7.680 2.572 20.039 1.00 84.31 114 PHE A C 1
ATOM 901 O O . PHE A 1 114 ? -8.488 2.344 20.936 1.00 84.31 114 PHE A O 1
ATOM 908 N N . ALA A 1 115 ? -7.343 3.819 19.703 1.00 86.06 115 ALA A N 1
ATOM 909 C CA . ALA A 1 115 ? -7.867 4.997 20.385 1.00 86.06 115 ALA A CA 1
ATOM 910 C C . ALA A 1 115 ? -9.390 5.127 20.239 1.00 86.06 115 ALA A C 1
ATOM 912 O O . ALA A 1 115 ? -10.067 5.407 21.224 1.00 86.06 115 ALA A O 1
ATOM 913 N N . LEU A 1 116 ? -9.946 4.872 19.050 1.00 86.81 116 LEU A N 1
ATOM 914 C CA . LEU A 1 116 ? -11.395 4.873 18.836 1.00 86.81 116 LEU A CA 1
ATOM 915 C C . LEU A 1 116 ? -12.089 3.757 19.622 1.00 86.81 116 LEU A C 1
ATOM 917 O O . LEU A 1 116 ? -13.156 3.984 20.186 1.00 86.81 116 LEU A O 1
ATOM 921 N N . PHE A 1 117 ? -11.474 2.579 19.723 1.00 91.38 117 PHE A N 1
ATOM 922 C CA . PHE A 1 117 ? -11.991 1.496 20.556 1.00 91.38 117 PHE A CA 1
ATOM 923 C C . PHE A 1 117 ? -12.020 1.882 22.043 1.00 91.38 117 PHE A C 1
ATOM 925 O O . PHE A 1 117 ? -13.051 1.726 22.695 1.00 91.38 117 PHE A O 1
ATOM 932 N N . ILE A 1 118 ? -10.928 2.450 22.569 1.00 91.62 118 ILE A N 1
ATOM 933 C CA . ILE A 1 118 ? -10.861 2.935 23.957 1.00 91.62 118 ILE A CA 1
ATOM 934 C C . ILE A 1 118 ? -11.863 4.074 24.196 1.00 91.62 118 ILE A C 1
ATOM 936 O O . ILE A 1 118 ? -12.522 4.102 25.234 1.00 91.62 118 ILE A O 1
ATOM 940 N N . LEU A 1 119 ? -12.044 4.982 23.234 1.00 92.88 119 LEU A N 1
ATOM 941 C CA . LEU A 1 119 ? -13.023 6.070 23.308 1.00 92.88 119 LEU A CA 1
ATOM 942 C C . LEU A 1 119 ? -14.467 5.547 23.378 1.00 92.88 119 LEU A C 1
ATOM 944 O O . LEU A 1 119 ? -15.258 6.007 24.196 1.00 92.88 119 LEU A O 1
ATOM 948 N N . VAL A 1 120 ? -14.817 4.559 22.554 1.00 95.06 120 VAL A N 1
ATOM 949 C CA . VAL A 1 120 ? -16.150 3.942 22.594 1.00 95.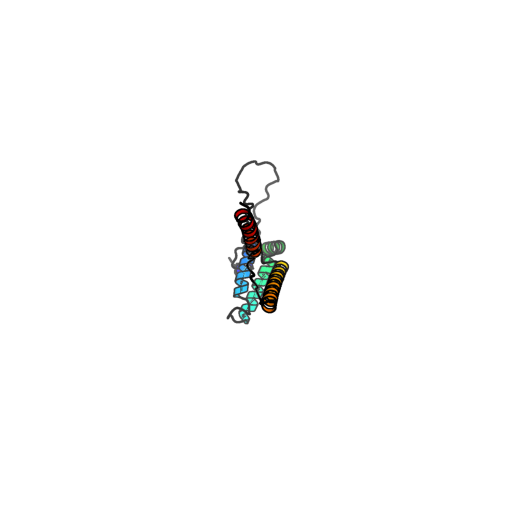06 120 VAL A CA 1
ATOM 950 C C . VAL A 1 120 ? -16.349 3.175 23.900 1.00 95.06 120 VAL A C 1
ATOM 952 O O . VAL A 1 120 ? -17.386 3.323 24.543 1.00 95.06 120 VAL A O 1
ATOM 955 N N . LEU A 1 121 ? -15.351 2.402 24.337 1.00 94.81 121 LEU A N 1
ATOM 956 C CA . LEU A 1 121 ? -15.422 1.622 25.574 1.00 94.81 121 LEU A CA 1
ATOM 957 C C . LEU A 1 121 ? -15.580 2.519 26.809 1.00 94.81 121 LEU A C 1
ATOM 959 O O . LEU A 1 121 ? -16.387 2.225 27.689 1.00 94.81 121 LEU A O 1
ATOM 963 N N . THR A 1 122 ? -14.862 3.641 26.851 1.00 95.12 122 THR A N 1
ATOM 964 C CA . THR A 1 122 ? -15.005 4.649 27.912 1.00 95.12 122 THR A CA 1
ATOM 965 C C . THR A 1 122 ? -16.363 5.339 27.868 1.00 95.12 122 THR A C 1
ATOM 967 O O . THR A 1 122 ? -17.001 5.461 28.909 1.00 95.12 122 THR A O 1
ATOM 970 N N . PHE A 1 123 ? -16.861 5.728 26.691 1.00 96.44 123 PHE A N 1
ATOM 971 C CA . PHE A 1 123 ? -18.181 6.350 26.568 1.00 96.44 123 PHE A CA 1
ATOM 972 C C . PHE A 1 123 ? -19.307 5.407 27.015 1.00 96.44 123 PHE A C 1
ATOM 974 O O . PHE A 1 123 ? -20.184 5.805 27.780 1.00 96.44 123 PHE A O 1
ATOM 981 N N . VAL A 1 124 ? -19.246 4.137 26.606 1.00 96.19 124 VAL A N 1
ATOM 982 C CA . VAL A 1 124 ? -20.189 3.094 27.037 1.00 96.19 124 VAL A CA 1
ATOM 983 C C . VAL A 1 124 ? -20.074 2.841 28.540 1.00 96.19 124 VAL A C 1
ATOM 985 O O . VAL A 1 124 ? -21.094 2.759 29.218 1.00 96.19 124 VAL A O 1
ATOM 988 N N . GLY A 1 125 ? -18.856 2.779 29.085 1.00 94.06 125 GLY A N 1
ATOM 989 C CA . GLY A 1 125 ? -18.627 2.648 30.524 1.00 94.06 125 GLY A CA 1
ATOM 990 C C . GLY A 1 125 ? -19.238 3.802 31.323 1.00 94.06 125 GLY A C 1
ATOM 991 O O . GLY A 1 125 ? -19.948 3.564 32.297 1.00 94.06 125 GLY A O 1
ATOM 992 N N . CYS A 1 126 ? -19.041 5.045 30.876 1.00 93.31 126 CYS A N 1
ATOM 993 C CA . CYS A 1 126 ? -19.650 6.229 31.481 1.00 93.31 126 CYS A CA 1
ATOM 994 C C . CYS A 1 126 ? -21.180 6.213 31.373 1.00 93.31 126 CYS A C 1
ATOM 996 O O . CYS A 1 126 ? -21.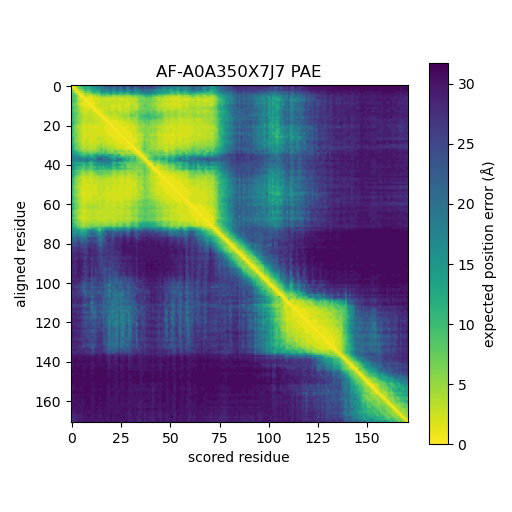856 6.539 32.345 1.00 93.31 126 CYS A O 1
ATOM 998 N N . LEU A 1 127 ? -21.732 5.810 30.224 1.00 93.94 127 LEU A N 1
ATOM 999 C CA . LEU A 1 127 ? -23.176 5.700 30.017 1.00 93.94 127 LEU A CA 1
ATOM 1000 C C . LEU A 1 127 ? -23.791 4.657 30.960 1.00 93.94 127 LEU A C 1
ATOM 1002 O O . LEU A 1 127 ? -24.780 4.940 31.630 1.00 93.94 127 LEU A O 1
ATOM 1006 N N . LEU A 1 128 ? -23.182 3.473 31.055 1.00 92.25 128 LEU A N 1
ATOM 1007 C CA . LEU A 1 128 ? -23.624 2.410 31.956 1.00 92.25 128 LEU A CA 1
ATOM 1008 C C . LEU A 1 128 ? -23.514 2.834 33.419 1.00 92.25 128 LEU A C 1
ATOM 1010 O O . LEU A 1 128 ? -24.432 2.579 34.192 1.00 92.25 128 LEU A O 1
ATOM 1014 N N . LEU A 1 129 ? -22.433 3.522 33.793 1.00 90.19 129 LEU A N 1
ATOM 1015 C CA . LEU A 1 129 ? -22.258 4.057 35.140 1.00 90.19 129 LEU A CA 1
ATOM 1016 C C . LEU A 1 129 ? -23.309 5.129 35.459 1.00 90.19 129 LEU A C 1
ATOM 1018 O O . LEU A 1 129 ? -23.893 5.101 36.537 1.00 90.19 129 LEU A O 1
ATOM 1022 N N . ALA A 1 130 ? -23.612 6.029 34.522 1.00 89.75 130 ALA A N 1
ATOM 1023 C CA . ALA A 1 130 ? -24.653 7.042 34.686 1.00 89.75 130 ALA A CA 1
ATOM 1024 C C . ALA A 1 130 ? -26.052 6.422 34.807 1.00 89.75 130 ALA A C 1
ATOM 1026 O O . ALA A 1 130 ? -26.820 6.826 35.676 1.00 89.75 130 ALA A O 1
ATOM 1027 N N . VAL A 1 131 ? -26.372 5.412 33.992 1.00 90.31 131 VAL A N 1
ATOM 1028 C CA . VAL A 1 131 ? -27.640 4.672 34.078 1.00 90.31 131 VAL A CA 1
ATOM 1029 C C . VAL A 1 131 ? -27.722 3.890 35.387 1.00 90.31 131 VAL A C 1
ATOM 1031 O O . VAL A 1 131 ? -28.742 3.954 36.061 1.00 90.31 131 VAL A O 1
ATOM 1034 N N . ALA A 1 132 ? -26.654 3.212 35.810 1.00 85.94 132 ALA A N 1
ATOM 1035 C CA . ALA A 1 132 ? -26.619 2.496 37.083 1.00 85.94 132 ALA A CA 1
ATOM 1036 C C . ALA A 1 132 ? -26.784 3.448 38.277 1.00 85.94 132 ALA A C 1
ATOM 1038 O O . ALA A 1 132 ? -27.550 3.158 39.195 1.00 85.94 132 ALA A O 1
ATOM 1039 N N . VAL A 1 133 ? -26.132 4.614 38.257 1.00 86.12 133 VAL A N 1
ATOM 1040 C CA . VAL A 1 133 ? -26.332 5.666 39.265 1.00 86.12 133 VAL A CA 1
ATOM 1041 C C . VAL A 1 133 ? -27.750 6.229 39.193 1.00 86.12 133 VAL A C 1
ATOM 1043 O O . VAL A 1 133 ? -28.351 6.451 40.232 1.00 86.12 133 VAL A O 1
ATOM 1046 N N . GLY A 1 134 ? -28.318 6.418 38.004 1.00 83.44 134 GLY A N 1
ATOM 1047 C CA . GLY A 1 134 ? -29.694 6.886 37.829 1.00 83.44 134 GLY A CA 1
ATOM 1048 C C . GLY A 1 134 ? -30.745 5.886 38.314 1.00 83.44 134 GLY A C 1
ATOM 1049 O O . GLY A 1 134 ? -31.744 6.292 38.890 1.00 83.44 134 GLY A O 1
ATOM 1050 N N . LEU A 1 135 ? -30.505 4.585 38.140 1.00 80.38 135 LEU A N 1
ATOM 1051 C CA . LEU A 1 135 ? -31.389 3.521 38.622 1.00 80.38 135 LEU A CA 1
ATOM 1052 C C . LEU A 1 135 ? -31.240 3.291 40.132 1.00 80.38 135 LEU A C 1
ATOM 1054 O O . LEU A 1 135 ? -32.227 3.034 40.811 1.00 80.38 135 LEU A O 1
ATOM 1058 N N . THR A 1 136 ? -30.025 3.410 40.677 1.00 77.00 136 THR A N 1
ATOM 1059 C CA . THR A 1 136 ? -29.775 3.283 42.128 1.00 77.00 136 THR A CA 1
ATOM 1060 C C . THR A 1 136 ? -30.150 4.541 42.909 1.00 77.00 136 THR A C 1
ATOM 1062 O O . THR A 1 136 ? -30.546 4.443 44.065 1.00 77.00 136 THR A O 1
ATOM 1065 N N . ARG A 1 137 ? -30.076 5.719 42.280 1.00 66.31 137 ARG A N 1
ATOM 1066 C CA . ARG A 1 137 ? -30.604 6.997 42.781 1.00 66.31 137 ARG A CA 1
ATOM 1067 C C . ARG A 1 137 ? -31.955 7.335 42.155 1.00 66.31 137 ARG A C 1
ATOM 1069 O O . ARG A 1 137 ? -32.253 8.515 42.016 1.00 66.31 137 ARG A O 1
ATOM 1076 N N . GLY A 1 138 ? -32.725 6.325 41.744 1.00 59.16 138 GLY A N 1
ATOM 1077 C CA . GLY A 1 138 ? -34.032 6.432 41.090 1.00 59.16 138 GLY A CA 1
ATOM 1078 C C . GLY A 1 138 ? -35.130 7.027 41.971 1.00 59.16 138 GLY A C 1
ATOM 1079 O O . GLY A 1 138 ? -36.198 6.446 42.103 1.00 59.16 138 GLY A O 1
ATOM 1080 N N . ASP A 1 139 ? -34.864 8.194 42.539 1.00 62.41 139 ASP A N 1
ATOM 1081 C CA . ASP A 1 139 ? -35.828 9.165 43.007 1.00 62.41 139 ASP A CA 1
ATOM 1082 C C . ASP A 1 139 ? -35.389 10.500 42.394 1.00 62.41 139 ASP A C 1
ATOM 1084 O O . ASP A 1 139 ? -34.631 11.289 42.967 1.00 62.41 139 ASP A O 1
ATOM 1088 N N . VAL A 1 140 ? -35.766 10.699 41.128 1.00 58.50 140 VAL A N 1
ATOM 1089 C CA . VAL A 1 140 ? -35.727 12.014 40.487 1.00 58.50 140 VAL A CA 1
ATOM 1090 C C . VAL A 1 140 ? -36.775 12.886 41.171 1.00 58.50 140 VAL A C 1
ATOM 1092 O O . VAL A 1 140 ? -37.833 13.174 40.617 1.00 58.50 140 VAL A O 1
ATOM 1095 N N . GLY A 1 141 ? -36.455 13.322 42.388 1.00 53.34 141 GLY A N 1
ATOM 1096 C CA . GLY A 1 141 ? -37.074 14.454 43.047 1.00 53.34 141 GLY A CA 1
ATOM 1097 C C . GLY A 1 141 ? -36.765 15.705 42.237 1.00 53.34 141 GLY A C 1
ATOM 1098 O O . GLY A 1 141 ? -35.894 16.498 42.586 1.00 53.34 141 GLY A O 1
ATOM 1099 N N . PHE A 1 142 ? -37.480 15.882 41.127 1.00 49.41 142 PHE A N 1
ATOM 1100 C CA . PHE A 1 142 ? -37.851 17.212 40.682 1.00 49.41 142 PHE A CA 1
ATOM 1101 C C . PHE A 1 142 ? -38.710 17.803 41.802 1.00 49.41 142 PHE A C 1
ATOM 1103 O O . PHE A 1 142 ? -39.931 17.731 41.765 1.00 49.41 142 PHE A O 1
ATOM 1110 N N . GLU A 1 143 ? -38.058 18.359 42.819 1.00 53.38 143 GLU A N 1
ATOM 1111 C CA . GLU A 1 143 ? -38.617 19.478 43.560 1.00 53.38 143 GLU A CA 1
ATOM 1112 C C . GLU A 1 143 ? -38.463 20.680 42.623 1.00 53.38 143 GLU A C 1
ATOM 1114 O O . GLU A 1 143 ? -37.351 21.211 42.488 1.00 53.38 143 GLU A O 1
ATOM 1119 N N . PRO A 1 144 ? -39.517 21.105 41.892 1.00 50.22 144 PRO A N 1
ATOM 1120 C CA . PRO A 1 144 ? -39.485 22.437 41.332 1.00 50.22 144 PRO A CA 1
ATOM 1121 C C . PRO A 1 144 ? -39.273 23.356 42.524 1.00 50.22 144 PRO A C 1
ATOM 1123 O O . PRO A 1 144 ? -39.976 23.258 43.527 1.00 50.22 144 PRO A O 1
ATOM 1126 N N . LEU A 1 145 ? -38.269 24.214 42.423 1.00 48.44 145 LEU A N 1
ATOM 1127 C CA . LEU A 1 145 ? -37.968 25.230 43.409 1.00 48.44 145 LEU A CA 1
ATOM 1128 C C . LEU A 1 145 ? -39.154 26.212 43.451 1.00 48.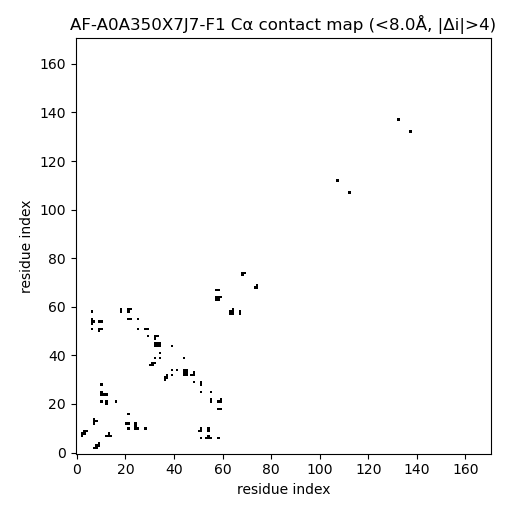44 145 LEU A C 1
ATOM 1130 O O . LEU A 1 145 ? -39.098 27.303 42.891 1.00 48.44 145 LEU A O 1
ATOM 1134 N N . ALA A 1 146 ? -40.252 25.809 44.095 1.00 50.22 146 ALA A N 1
ATOM 1135 C CA . ALA A 1 146 ? -41.286 26.673 44.617 1.00 50.22 146 ALA A CA 1
ATOM 1136 C C . ALA A 1 146 ? -40.658 27.349 45.831 1.00 50.22 146 ALA A C 1
ATOM 1138 O O . ALA A 1 146 ? -40.858 26.997 46.991 1.00 50.22 146 ALA A O 1
ATOM 1139 N N . THR A 1 147 ? -39.794 28.302 45.504 1.00 50.94 147 THR A N 1
ATOM 1140 C CA . THR A 1 147 ? -39.295 29.355 46.362 1.00 50.94 147 THR A CA 1
ATOM 1141 C C . THR A 1 147 ? -40.372 29.738 47.363 1.00 50.94 147 THR A C 1
ATOM 1143 O O . THR A 1 147 ? -41.450 30.185 46.972 1.00 50.94 147 THR A O 1
ATOM 1146 N N . ASN A 1 148 ? -40.039 29.541 48.639 1.00 57.62 148 ASN A N 1
ATOM 1147 C CA . ASN A 1 148 ? -40.478 30.221 49.859 1.00 57.62 148 ASN A CA 1
ATOM 1148 C C . ASN A 1 148 ? -41.152 31.601 49.662 1.00 57.62 148 ASN A C 1
ATOM 1150 O O . ASN A 1 148 ? -40.663 32.627 50.126 1.00 57.62 148 ASN A O 1
ATOM 1154 N N . SER A 1 149 ? -42.286 31.639 48.973 1.00 53.97 149 SER A N 1
ATOM 1155 C CA . SER A 1 149 ? -43.085 32.837 48.706 1.00 53.97 149 SER A CA 1
ATOM 1156 C C . SER A 1 149 ? -44.428 32.772 49.433 1.00 53.97 149 SER A C 1
ATOM 1158 O O . SER A 1 149 ? -44.979 33.814 49.780 1.00 53.97 149 SER A O 1
ATOM 1160 N N . ALA A 1 150 ? -44.894 31.572 49.799 1.00 54.00 150 ALA A N 1
ATOM 1161 C CA . ALA A 1 150 ? -46.077 31.397 50.641 1.00 54.00 150 ALA A CA 1
ATOM 1162 C C . ALA A 1 150 ? -45.842 31.847 52.099 1.00 54.00 150 ALA A C 1
ATOM 1164 O O . ALA A 1 150 ? -46.708 32.484 52.695 1.00 54.00 150 ALA A O 1
ATOM 1165 N N . SER A 1 151 ? -44.655 31.609 52.672 1.00 53.41 151 SER A N 1
ATOM 1166 C CA . SER A 1 151 ? -44.341 32.030 54.049 1.00 53.41 151 SER A CA 1
ATOM 1167 C C . SER A 1 151 ? -44.126 33.544 54.179 1.00 53.41 151 SER A C 1
ATOM 1169 O O . SER A 1 151 ? -44.525 34.138 55.182 1.00 53.41 151 SER A O 1
ATOM 1171 N N . LEU A 1 152 ? -43.572 34.192 53.147 1.00 53.97 152 LEU A N 1
ATOM 1172 C CA . LEU A 1 152 ? -43.387 35.646 53.126 1.00 53.97 152 LEU A CA 1
ATOM 1173 C C . LEU A 1 152 ? -44.691 36.407 52.847 1.00 53.97 152 LEU A C 1
ATOM 1175 O O . LEU A 1 152 ? -44.879 37.488 53.402 1.00 53.97 152 LEU A O 1
ATOM 1179 N N . GLN A 1 153 ? -45.632 35.853 52.071 1.00 55.06 153 GLN A N 1
ATOM 1180 C CA . GLN A 1 153 ? -46.947 36.486 51.909 1.00 55.06 153 GLN A CA 1
ATOM 1181 C C . GLN A 1 153 ? -47.842 36.332 53.146 1.00 55.06 153 GLN A C 1
ATOM 1183 O O . GLN A 1 153 ? -48.535 37.291 53.488 1.00 55.06 153 GLN A O 1
ATOM 1188 N N . GLN A 1 154 ? -47.765 35.218 53.886 1.00 55.81 154 GLN A N 1
ATOM 1189 C CA . GLN A 1 154 ? -48.517 35.069 55.139 1.00 55.81 154 GLN A CA 1
ATOM 1190 C C . GLN A 1 154 ? -48.043 36.073 56.206 1.00 55.81 154 GLN A C 1
ATOM 1192 O O . GLN A 1 154 ? -48.872 36.680 56.879 1.00 55.81 154 GLN A O 1
ATOM 1197 N N . GLN A 1 155 ? -46.729 36.311 56.329 1.00 56.31 155 GLN A N 1
ATOM 1198 C CA . GLN A 1 155 ? -46.179 37.281 57.290 1.00 56.31 155 GLN A CA 1
ATOM 1199 C C . GLN A 1 155 ? -46.469 38.743 56.917 1.00 56.31 155 GLN A C 1
ATOM 1201 O O . GLN A 1 155 ? -46.629 39.586 57.800 1.00 56.31 155 GLN A O 1
ATOM 1206 N N . VAL A 1 156 ? -46.566 39.068 55.625 1.00 58.62 156 VAL A N 1
ATOM 1207 C CA . VAL A 1 156 ? -46.914 40.427 55.178 1.00 58.62 156 VAL A CA 1
ATOM 1208 C C . VAL A 1 156 ? -48.419 40.698 55.317 1.00 58.62 156 VAL A C 1
ATOM 1210 O O . VAL A 1 156 ? -48.797 41.818 55.662 1.00 58.62 156 VAL A O 1
ATOM 1213 N N . TYR A 1 157 ? -49.285 39.692 55.137 1.00 54.44 157 TYR A N 1
ATOM 1214 C CA . TYR A 1 157 ? -50.732 39.845 55.343 1.00 54.44 157 TYR A CA 1
ATOM 1215 C C . TYR A 1 157 ? -51.114 39.941 56.828 1.00 54.44 157 TYR A C 1
ATOM 1217 O O . TYR A 1 157 ? -51.922 40.794 57.200 1.00 54.44 157 TYR A O 1
ATOM 1225 N N . THR A 1 158 ? -50.501 39.135 57.703 1.00 59.44 158 THR A N 1
ATOM 1226 C CA . THR A 1 158 ? -50.779 39.198 59.151 1.00 59.44 158 THR A CA 1
ATOM 1227 C C . THR A 1 158 ? -50.268 40.493 59.778 1.00 59.44 158 THR A C 1
ATOM 1229 O O . THR A 1 158 ? -50.976 41.108 60.573 1.00 59.44 158 THR A O 1
ATOM 1232 N N . LYS A 1 159 ? -49.103 40.995 59.348 1.00 55.59 159 LYS A N 1
ATOM 1233 C CA . LYS A 1 159 ? -48.539 42.255 59.863 1.00 55.59 159 LYS A CA 1
ATOM 1234 C C . LYS A 1 159 ? -49.262 43.510 59.351 1.00 55.59 159 LYS A C 1
ATOM 1236 O O . LYS A 1 159 ? -49.186 44.563 59.983 1.00 55.59 159 LYS A O 1
ATOM 1241 N N . LYS A 1 160 ? -49.983 43.424 58.224 1.00 56.62 160 LYS A N 1
ATOM 1242 C CA . LYS A 1 160 ? -50.836 44.519 57.729 1.00 56.62 160 LYS A CA 1
ATOM 1243 C C . LYS A 1 160 ? -52.167 44.588 58.487 1.00 56.62 160 LYS A C 1
ATOM 1245 O O . LYS A 1 160 ? -52.618 45.690 58.782 1.00 56.62 160 LYS A O 1
ATOM 1250 N N . ASN A 1 161 ? -52.745 43.449 58.871 1.00 56.84 161 ASN A N 1
ATOM 1251 C CA . ASN A 1 161 ? -54.032 43.410 59.576 1.00 56.84 161 ASN A CA 1
ATOM 1252 C C . ASN A 1 161 ? -53.951 43.841 61.051 1.00 56.84 161 ASN A C 1
ATOM 1254 O O . ASN A 1 161 ? -54.902 44.434 61.547 1.00 56.84 161 ASN A O 1
ATOM 1258 N N . GLU A 1 162 ? -52.813 43.662 61.727 1.00 58.12 162 GLU A N 1
ATOM 1259 C CA . GLU A 1 162 ? -52.611 44.190 63.091 1.00 58.12 162 GLU A CA 1
ATOM 1260 C C . GLU A 1 162 ? -52.487 45.727 63.119 1.00 58.12 162 GLU A C 1
ATOM 1262 O O . GLU A 1 162 ? -52.872 46.392 64.082 1.00 58.12 162 GLU A O 1
ATOM 1267 N N . LYS A 1 163 ? -51.967 46.326 62.040 1.00 55.69 163 LYS A N 1
ATOM 1268 C CA . LYS A 1 163 ? -51.757 47.778 61.971 1.00 55.69 163 LYS A CA 1
ATOM 1269 C C . LYS A 1 163 ? -53.024 48.557 61.604 1.00 55.69 163 LYS A C 1
ATOM 1271 O O . LYS A 1 163 ? -53.101 49.744 61.902 1.00 55.69 163 LYS A O 1
ATOM 1276 N N . VAL A 1 164 ? -54.002 47.905 60.972 1.00 58.09 164 VAL A N 1
ATOM 1277 C CA . VAL A 1 164 ? -55.292 48.519 60.611 1.00 58.09 164 VAL A CA 1
ATOM 1278 C C . VAL A 1 164 ? -56.293 48.403 61.767 1.00 58.09 164 VAL A C 1
ATOM 1280 O O . VAL A 1 164 ? -56.935 49.397 62.091 1.00 58.09 164 VAL A O 1
ATOM 1283 N N . SER A 1 165 ? -56.340 47.272 62.488 1.00 56.25 165 SER A N 1
ATOM 1284 C CA . SER A 1 165 ? -57.230 47.128 63.656 1.00 56.25 165 SER A CA 1
ATOM 1285 C C . SER A 1 165 ? -56.863 48.064 64.816 1.00 56.25 165 SER A C 1
ATOM 1287 O O . SER A 1 165 ? -57.745 48.573 65.499 1.00 56.25 165 SER A O 1
ATOM 1289 N N . ASN A 1 166 ? -55.572 48.351 65.019 1.00 55.59 166 ASN A N 1
ATOM 1290 C CA . ASN A 1 166 ? -55.114 49.290 66.052 1.00 55.59 166 ASN A CA 1
ATOM 1291 C C . ASN A 1 166 ? -55.306 50.773 65.680 1.00 55.59 166 ASN A C 1
ATOM 1293 O O . ASN A 1 166 ? -55.184 51.635 66.547 1.00 55.59 166 ASN A O 1
ATOM 1297 N N . PHE A 1 167 ? -55.594 51.084 64.412 1.00 57.53 167 PHE A N 1
ATOM 1298 C CA . PHE A 1 167 ? -55.888 52.449 63.966 1.00 57.53 167 PHE A CA 1
ATOM 1299 C C . PHE A 1 167 ? -57.397 52.745 63.963 1.00 57.53 167 PHE A C 1
ATOM 1301 O O . PHE A 1 167 ? -57.790 53.882 64.199 1.00 57.53 167 PHE A O 1
ATOM 1308 N N . GLU A 1 168 ? -58.246 51.728 63.773 1.00 57.88 168 GLU A N 1
ATOM 1309 C CA . GLU A 1 168 ? -59.709 51.853 63.889 1.00 57.88 168 GLU A CA 1
ATOM 1310 C C . GLU A 1 168 ? -60.213 51.822 65.347 1.00 57.88 168 GLU A C 1
ATOM 1312 O O . GLU A 1 168 ? -61.315 52.280 65.619 1.00 57.88 168 GLU A O 1
ATOM 1317 N N . PHE A 1 169 ? -59.406 51.336 66.300 1.00 57.31 169 PHE A N 1
ATOM 1318 C CA . PHE A 1 169 ? -59.765 51.274 67.727 1.00 57.31 169 PHE A CA 1
ATOM 1319 C C . PHE A 1 169 ? -59.347 52.515 68.549 1.00 57.31 169 PHE A C 1
ATOM 1321 O O . PHE A 1 169 ? -59.640 52.586 69.738 1.00 57.31 169 PHE A O 1
ATOM 1328 N N . ASN A 1 170 ? -58.649 53.495 67.957 1.00 55.47 170 ASN A N 1
ATOM 1329 C CA . ASN A 1 170 ? -58.088 54.645 68.689 1.00 55.47 170 ASN A CA 1
ATOM 1330 C C . ASN A 1 170 ? -58.464 56.009 68.073 1.00 55.47 170 ASN A C 1
ATOM 1332 O O . ASN A 1 170 ? -57.648 56.935 68.033 1.00 55.47 170 ASN A O 1
ATOM 1336 N N . ARG A 1 171 ? -59.700 56.121 67.571 1.00 51.56 171 ARG A N 1
ATOM 1337 C CA . ARG A 1 171 ? -60.357 57.379 67.191 1.00 51.56 171 ARG A CA 1
ATOM 1338 C C . ARG A 1 171 ? -61.801 57.369 67.674 1.00 51.56 171 ARG A C 1
ATOM 1340 O O . ARG A 1 171 ? -62.284 58.466 68.023 1.00 51.56 171 ARG A O 1
#

pLDDT: mean 70.06, std 16.43, range [37.78, 96.44]

Mean predicted aligned error: 20.46 Å

Foldseek 3Di:
DPPVPALCVLLPHDLPDDLLSLVVSLVVVCCDLPCVNDPDDVVVSVVSNVSSVVSNVQCNDPVSSVVSCVVVVVPPDDDDDDDDDDDDDDDDDPPPCPPPPPVPPDDQDPVSVVVVVVVVVVVVVVVVVVVVCCVVVVPPPPPPCPDPPVVVVVVVVVVVVVVVVVVVVPD

Radius of gyration: 39.19 Å; Cα contacts (8 Å, |Δi|>4): 70; chains: 1; bounding box: 82×82×95 Å

Solvent-accessible surface area (backbone atoms only — not comparable to full-atom values): 10738 Å² total; per-residue (Å²): 129,92,49,90,83,38,54,38,50,76,55,73,45,59,92,84,55,52,67,66,53,54,54,51,37,47,55,57,49,47,61,67,29,33,71,88,76,39,95,60,58,55,87,57,21,50,60,54,41,51,52,51,50,55,30,45,68,35,54,70,38,71,68,50,28,50,56,47,33,54,72,74,66,56,59,92,70,88,76,81,90,78,80,96,75,85,88,82,94,76,92,74,89,73,75,84,70,91,68,77,78,66,82,82,74,67,77,71,46,76,64,52,52,50,48,52,50,50,51,51,53,50,53,51,51,50,50,52,49,50,50,50,50,46,63,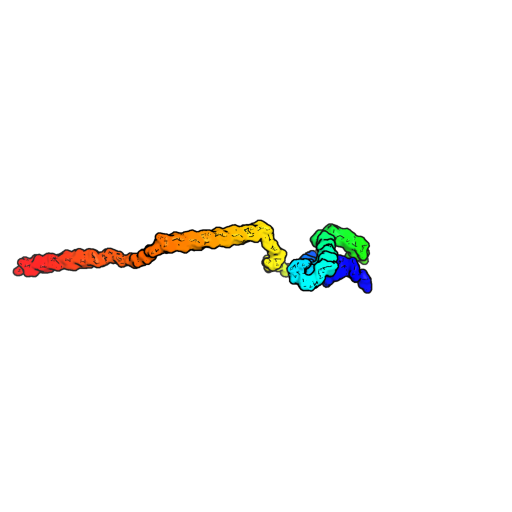75,55,65,68,84,74,79,68,73,85,76,65,83,50,69,67,56,50,52,55,53,54,54,60,51,54,59,60,50,55,62,56,72,74,71,119

Nearest PDB structures (foldseek):
  2dmx-assembly1_A  TM=7.367E-01  e=5.671E-05  Homo sapiens
  2ej7-assembly1_A  TM=8.350E-01  e=2.431E-04  Homo sapiens
  6u3s-assembly1_A  TM=7.049E-01  e=1.015E-04  Homo sapiens
  2lgw-assembly1_A  TM=7.411E-01  e=1.042E-03  Homo sapiens

Secondary structure (DSSP, 8-state):
---TTSHHHHTT--TT--HHHHHHHHHHHHHHH-TTT-SS-HHHHHHHHHHHHHHHHHHSSHHHHHHHHHHTT--S--S-PPP--------------TT---TTS----HHHHHHHHHHHHHHHHHHHHHHHHHHHT----------S-HHHHH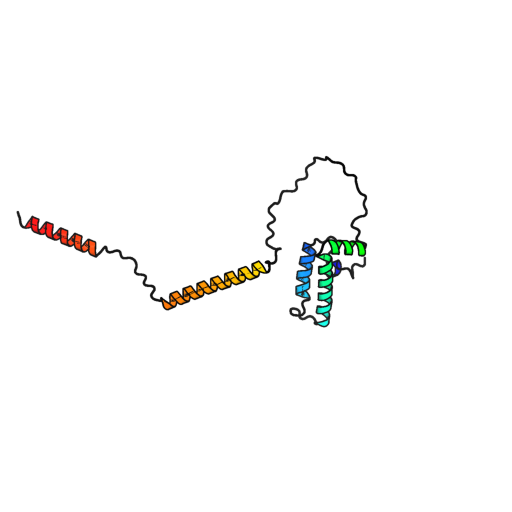HHHHHHHHHHHHHHS--